Protein AF-A0A3A4R0H9-F1 (afdb_monomer)

Foldseek 3Di:
DVCPVVVVVVVCCVVCCCCPPPVPVVVVVVVCVVVDDPVVVVVVVVVVVVVVVVVVVVVVVVD

Mean predicted aligned error: 5.43 Å

Structure (mmCIF, N/CA/C/O backbone):
data_AF-A0A3A4R0H9-F1
#
_entry.id   AF-A0A3A4R0H9-F1
#
loop_
_atom_site.group_PDB
_atom_site.id
_atom_site.type_symbol
_atom_site.label_atom_id
_atom_site.label_alt_id
_atom_site.label_comp_id
_atom_site.label_asym_id
_atom_site.label_entity_id
_atom_site.label_seq_id
_atom_site.pdbx_PDB_ins_code
_atom_site.Cartn_x
_atom_site.Cartn_y
_atom_site.Cartn_z
_atom_site.occupancy
_atom_site.B_iso_or_equiv
_atom_site.auth_seq_id
_atom_site.auth_comp_id
_atom_site.auth_asym_id
_atom_site.auth_atom_id
_atom_site.pdbx_PDB_model_num
ATOM 1 N N . MET A 1 1 ? -14.523 7.051 17.269 1.00 57.53 1 MET A N 1
ATOM 2 C CA . MET A 1 1 ? -13.164 7.614 17.475 1.00 57.53 1 MET A CA 1
ATOM 3 C C . MET A 1 1 ? -12.122 6.606 17.957 1.00 57.53 1 MET A C 1
ATOM 5 O O . MET A 1 1 ? -10.988 6.720 17.515 1.00 57.53 1 MET A O 1
ATOM 9 N N . ARG A 1 2 ? -12.460 5.606 18.793 1.00 63.75 2 ARG A N 1
ATOM 10 C CA . ARG A 1 2 ? -11.476 4.628 19.315 1.00 63.75 2 ARG A CA 1
ATOM 11 C C . ARG A 1 2 ? -10.677 3.863 18.247 1.00 63.75 2 ARG A C 1
ATOM 13 O O . ARG A 1 2 ? -9.517 3.572 18.487 1.00 63.75 2 ARG A O 1
ATOM 20 N N . TYR A 1 3 ? -11.258 3.591 17.077 1.00 76.38 3 TYR A N 1
ATOM 21 C CA . TYR A 1 3 ? -10.600 2.815 16.014 1.00 76.38 3 TYR A CA 1
ATOM 22 C C . TYR A 1 3 ? -9.963 3.656 14.904 1.00 76.38 3 TYR A C 1
ATOM 24 O O . TYR A 1 3 ? -9.269 3.106 14.057 1.00 76.38 3 TYR A O 1
ATOM 32 N N . PHE A 1 4 ? -10.163 4.979 14.896 1.00 79.62 4 PHE A N 1
ATOM 33 C CA . PHE A 1 4 ? -9.697 5.827 13.794 1.00 79.62 4 PHE A CA 1
ATOM 34 C C . PHE A 1 4 ? -8.172 5.774 13.647 1.00 79.62 4 PHE A C 1
ATOM 36 O O . PHE A 1 4 ? -7.665 5.508 12.563 1.00 79.62 4 PHE A O 1
ATOM 43 N N . LEU A 1 5 ? -7.446 5.932 14.759 1.00 80.38 5 LEU A N 1
ATOM 44 C CA . LEU A 1 5 ? -5.984 5.837 14.775 1.00 80.38 5 LEU A CA 1
ATOM 45 C C . LEU A 1 5 ? -5.480 4.433 14.416 1.00 80.38 5 LEU A C 1
ATOM 47 O O . LEU A 1 5 ? -4.468 4.309 13.735 1.00 80.38 5 LEU A O 1
ATOM 51 N N . SER A 1 6 ? -6.181 3.378 14.840 1.00 85.75 6 SER A N 1
ATOM 52 C CA . SER A 1 6 ? -5.801 1.994 14.532 1.00 85.75 6 SER A CA 1
ATOM 53 C C . SER A 1 6 ? -5.969 1.668 13.049 1.00 85.75 6 SER A C 1
ATOM 55 O O . SER A 1 6 ? -5.075 1.074 12.454 1.00 85.75 6 SER A O 1
ATOM 57 N N . VAL A 1 7 ? -7.080 2.087 12.436 1.00 87.88 7 VAL A N 1
ATOM 58 C CA . VAL A 1 7 ? -7.317 1.908 10.996 1.00 87.88 7 VAL A CA 1
ATOM 59 C C . VAL A 1 7 ? -6.331 2.747 10.187 1.00 87.88 7 VAL A C 1
ATOM 61 O O . VAL A 1 7 ? -5.752 2.240 9.231 1.00 87.88 7 VAL A O 1
ATOM 64 N N . LEU A 1 8 ? -6.068 3.990 10.606 1.00 85.81 8 LEU A N 1
ATOM 65 C CA . LEU A 1 8 ? -5.057 4.840 9.976 1.00 85.81 8 LEU A CA 1
ATOM 66 C C . LEU A 1 8 ? -3.664 4.187 10.033 1.00 85.81 8 LEU A C 1
ATOM 68 O O . LEU A 1 8 ? -2.968 4.129 9.022 1.00 85.81 8 LEU A O 1
ATOM 72 N N . GLY A 1 9 ? -3.278 3.643 11.191 1.00 89.06 9 GLY A N 1
ATOM 73 C CA . GLY A 1 9 ? -2.012 2.927 11.359 1.00 89.06 9 GLY A CA 1
ATOM 74 C C . GLY A 1 9 ? -1.919 1.671 10.491 1.00 89.06 9 GLY A C 1
ATOM 75 O O . GLY A 1 9 ? -0.889 1.435 9.865 1.00 89.06 9 GLY A O 1
ATOM 76 N N . LEU A 1 10 ? -3.004 0.897 10.392 1.00 91.25 10 LEU A N 1
ATOM 77 C CA . LEU A 1 10 ? -3.059 -0.281 9.527 1.00 91.25 10 LEU A CA 1
ATOM 78 C C . LEU A 1 10 ? -2.904 0.092 8.047 1.00 91.25 10 LEU A C 1
ATOM 80 O O . LEU A 1 10 ? -2.135 -0.559 7.344 1.00 91.25 10 LEU A O 1
ATOM 84 N N . VAL A 1 11 ? -3.579 1.151 7.588 1.00 91.56 11 VAL A N 1
ATOM 85 C CA . VAL A 1 11 ? -3.450 1.647 6.207 1.00 91.56 11 VAL A CA 1
ATOM 86 C C . VAL A 1 11 ? -2.007 2.054 5.913 1.00 91.56 11 VAL A C 1
ATOM 88 O O . VAL A 1 11 ? -1.479 1.661 4.880 1.00 91.56 11 VAL A O 1
ATOM 91 N N . LEU A 1 12 ? -1.328 2.748 6.833 1.00 91.62 12 LEU A N 1
ATOM 92 C CA . LEU A 1 12 ? 0.084 3.113 6.659 1.00 91.62 12 LEU A CA 1
ATOM 93 C C . LEU A 1 12 ? 1.012 1.892 6.581 1.00 91.62 12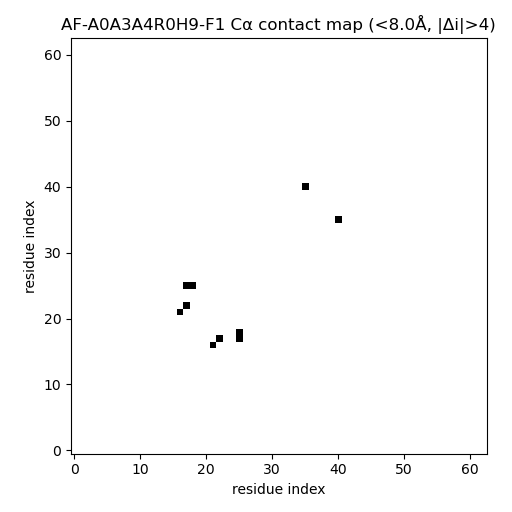 LEU A C 1
ATOM 95 O O . LEU A 1 12 ? 1.943 1.891 5.779 1.00 91.62 12 LEU A O 1
ATOM 99 N N . ILE A 1 13 ? 0.768 0.850 7.383 1.00 94.25 13 ILE A N 1
ATOM 100 C CA . ILE A 1 13 ? 1.547 -0.397 7.314 1.00 94.25 13 ILE A CA 1
ATOM 101 C C . ILE A 1 13 ? 1.313 -1.099 5.975 1.00 94.25 13 ILE A C 1
ATOM 103 O O . ILE A 1 13 ? 2.279 -1.495 5.326 1.00 94.25 13 ILE A O 1
ATOM 107 N N . ILE A 1 14 ? 0.053 -1.244 5.555 1.00 92.75 14 ILE A N 1
ATOM 108 C CA . ILE A 1 14 ? -0.301 -1.918 4.299 1.00 92.75 14 ILE A CA 1
ATOM 109 C C . ILE A 1 14 ? 0.276 -1.160 3.103 1.00 92.75 14 ILE A C 1
ATOM 111 O O . ILE A 1 14 ? 0.892 -1.784 2.244 1.00 92.75 14 ILE A O 1
ATOM 115 N N . GLU A 1 15 ? 0.138 0.165 3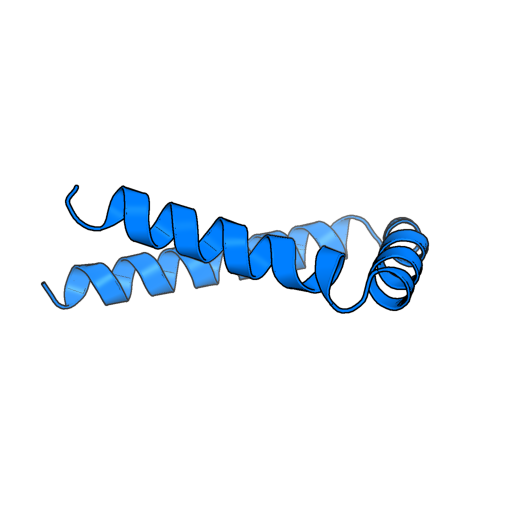.072 1.00 90.12 15 GLU A N 1
ATOM 116 C CA . GLU A 1 15 ? 0.719 1.005 2.024 1.00 90.12 15 GLU A CA 1
ATOM 117 C C . GLU A 1 15 ? 2.248 0.952 2.046 1.00 90.12 15 GLU A C 1
ATOM 119 O O . GLU A 1 15 ? 2.857 0.854 0.992 1.00 90.12 15 GLU A O 1
ATOM 124 N N . GLY A 1 16 ? 2.891 0.950 3.219 1.00 90.69 16 GLY A N 1
ATOM 125 C CA . GLY A 1 16 ? 4.352 0.902 3.358 1.00 90.69 16 GLY A CA 1
ATOM 126 C C . GLY A 1 16 ? 4.990 -0.446 2.996 1.00 90.69 16 GLY A C 1
ATOM 127 O O . GLY A 1 16 ? 6.149 -0.496 2.574 1.00 90.69 16 GLY A O 1
ATOM 128 N N . LEU A 1 17 ? 4.251 -1.548 3.137 1.00 93.56 17 LEU A N 1
ATOM 129 C CA . LEU A 1 17 ? 4.776 -2.907 2.992 1.00 93.56 17 LEU A CA 1
ATOM 130 C C . LEU A 1 17 ? 5.298 -3.223 1.577 1.00 93.56 17 LEU A C 1
ATOM 132 O O . LEU A 1 17 ? 6.400 -3.764 1.484 1.00 93.56 17 LEU A O 1
ATOM 136 N N . PRO A 1 18 ? 4.617 -2.860 0.472 1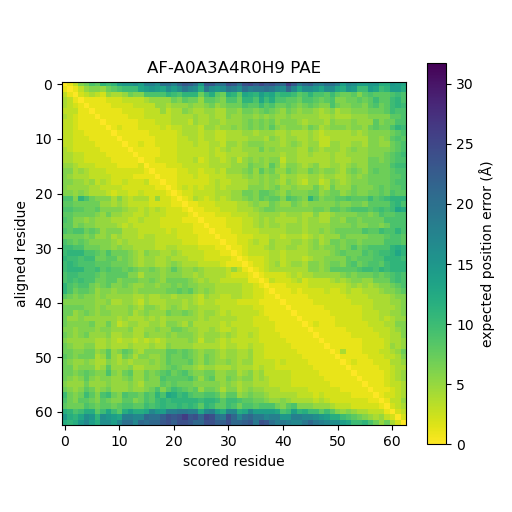.00 89.06 18 PRO A N 1
ATOM 137 C CA . PRO A 1 18 ? 5.161 -2.989 -0.880 1.00 89.06 18 PRO A CA 1
ATOM 138 C C . PRO A 1 18 ? 6.500 -2.268 -1.073 1.00 89.06 18 PRO A C 1
ATOM 140 O O . PR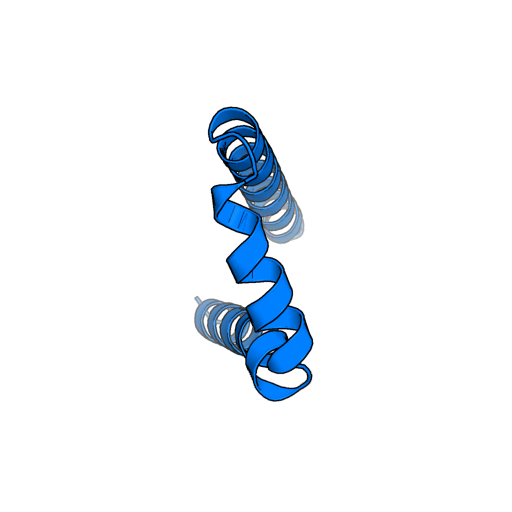O A 1 18 ? 7.405 -2.827 -1.696 1.00 89.06 18 PRO A O 1
ATOM 143 N N . TYR A 1 19 ? 6.644 -1.060 -0.511 1.00 87.81 19 TYR A N 1
ATOM 144 C CA . TYR A 1 19 ? 7.882 -0.279 -0.602 1.00 87.81 19 TYR A CA 1
ATOM 145 C C . TYR A 1 19 ? 9.029 -0.935 0.171 1.00 87.81 19 TYR A C 1
ATOM 147 O O . TYR A 1 19 ? 10.164 -0.924 -0.303 1.00 87.81 19 TYR A O 1
ATOM 155 N N . PHE A 1 20 ? 8.739 -1.509 1.342 1.00 92.50 20 PHE A N 1
ATOM 156 C CA . PHE A 1 20 ? 9.741 -2.139 2.201 1.00 92.50 20 PHE A CA 1
ATOM 157 C C . PHE A 1 20 ? 10.125 -3.551 1.736 1.00 92.50 20 PHE A C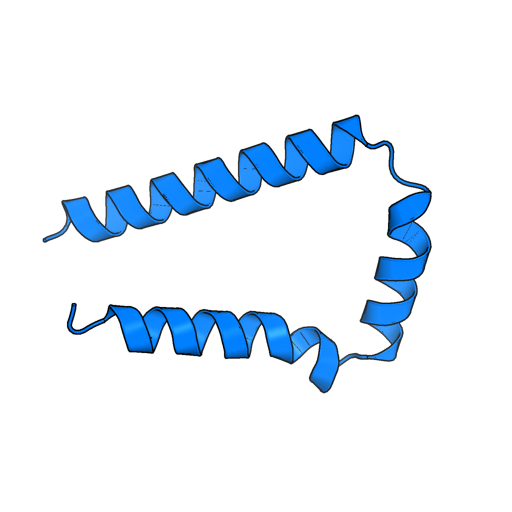 1
ATOM 159 O O . PHE A 1 20 ? 11.307 -3.871 1.636 1.00 92.50 20 PHE A O 1
ATOM 166 N N . ALA A 1 21 ? 9.139 -4.399 1.438 1.00 93.31 21 ALA A N 1
ATOM 167 C CA . ALA A 1 21 ? 9.360 -5.810 1.130 1.00 93.31 21 ALA A CA 1
ATOM 168 C C . ALA A 1 21 ? 9.814 -6.048 -0.320 1.00 93.31 21 ALA A C 1
ATOM 170 O O . ALA A 1 21 ? 10.604 -6.957 -0.572 1.00 93.31 21 ALA A O 1
ATOM 171 N N . PHE A 1 22 ? 9.328 -5.253 -1.285 1.00 92.50 22 PHE A N 1
ATOM 172 C CA . PHE A 1 22 ? 9.592 -5.478 -2.713 1.00 92.50 22 PHE A CA 1
ATOM 173 C C . PHE A 1 22 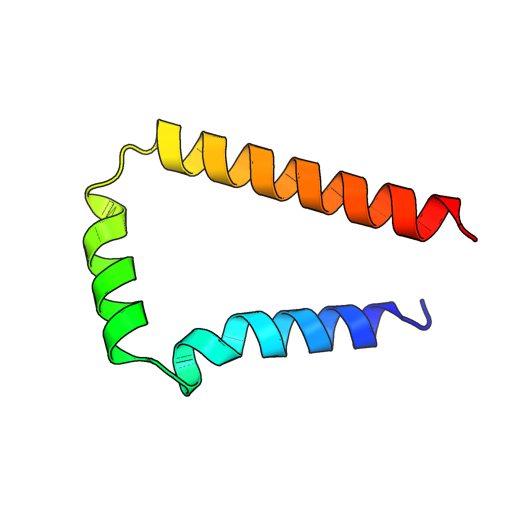? 9.852 -4.175 -3.496 1.00 92.50 22 PHE A C 1
ATOM 175 O O . PHE A 1 22 ? 9.152 -3.897 -4.480 1.00 92.50 22 PHE A O 1
ATOM 182 N N . PRO A 1 23 ? 10.893 -3.397 -3.135 1.00 89.81 23 PRO A N 1
ATOM 183 C CA . PRO A 1 23 ? 11.163 -2.090 -3.738 1.00 89.81 23 PRO A CA 1
ATOM 184 C C . PRO A 1 23 ? 11.384 -2.154 -5.258 1.00 89.81 23 PRO A C 1
ATOM 186 O O . PRO A 1 23 ? 10.874 -1.303 -5.988 1.00 89.81 23 PRO A O 1
ATOM 189 N N . ASP A 1 24 ? 12.087 -3.169 -5.769 1.00 90.75 24 ASP A N 1
ATOM 190 C CA . ASP A 1 24 ? 12.356 -3.322 -7.208 1.00 90.75 24 ASP A CA 1
ATOM 191 C C . ASP A 1 24 ? 11.095 -3.582 -8.038 1.00 90.75 24 ASP A C 1
ATOM 193 O O . ASP A 1 24 ? 10.903 -2.991 -9.105 1.00 90.75 24 ASP A O 1
ATOM 197 N N . LYS A 1 25 ? 10.199 -4.448 -7.545 1.00 88.44 25 LYS A N 1
ATOM 198 C CA . LYS A 1 25 ? 8.931 -4.742 -8.232 1.00 88.44 25 LYS A CA 1
ATOM 199 C C . LYS A 1 25 ? 8.032 -3.511 -8.234 1.00 88.44 25 LYS A C 1
ATOM 201 O O . LYS A 1 25 ? 7.426 -3.207 -9.260 1.00 88.44 25 LYS A O 1
ATOM 206 N N . PHE A 1 26 ? 7.989 -2.794 -7.112 1.00 89.25 26 PHE A N 1
ATOM 207 C CA . PHE A 1 26 ? 7.172 -1.597 -6.970 1.00 89.25 26 PHE A CA 1
ATOM 208 C C . PHE A 1 26 ? 7.655 -0.463 -7.883 1.00 89.25 26 PHE A C 1
ATOM 210 O O . PHE A 1 26 ? 6.858 0.113 -8.621 1.00 89.25 26 PHE A O 1
ATOM 217 N N . LYS A 1 27 ? 8.970 -0.211 -7.937 1.00 88.56 27 LYS A N 1
ATOM 218 C CA . LYS A 1 27 ? 9.560 0.754 -8.880 1.00 88.56 27 LYS A CA 1
ATOM 219 C C . LYS A 1 27 ? 9.227 0.407 -10.328 1.00 88.56 27 LYS A C 1
ATOM 221 O O . LYS A 1 27 ? 8.770 1.274 -11.067 1.00 88.56 27 LYS A O 1
ATOM 226 N N . LYS A 1 28 ? 9.386 -0.862 -10.721 1.00 90.56 28 LYS A N 1
ATOM 227 C CA . LYS A 1 28 ? 9.052 -1.317 -12.078 1.00 90.56 28 LYS A CA 1
ATOM 228 C C . LYS A 1 28 ? 7.567 -1.131 -12.398 1.00 90.56 28 LYS A C 1
ATOM 230 O O . LYS A 1 28 ? 7.247 -0.758 -13.518 1.00 90.56 28 LYS A O 1
ATOM 235 N N . MET A 1 29 ? 6.678 -1.368 -11.434 1.00 86.69 29 MET A N 1
ATOM 236 C CA . MET A 1 29 ? 5.240 -1.133 -11.588 1.00 86.69 29 MET A CA 1
ATOM 237 C C . MET A 1 29 ? 4.932 0.355 -11.790 1.00 86.69 29 MET A C 1
ATOM 239 O O . MET A 1 29 ? 4.219 0.701 -12.728 1.00 86.69 29 MET A O 1
ATOM 243 N N . ILE A 1 30 ? 5.528 1.237 -10.981 1.00 88.62 30 ILE A N 1
ATOM 244 C CA . ILE A 1 30 ? 5.351 2.688 -11.126 1.00 88.62 30 ILE A CA 1
ATOM 245 C C . ILE A 1 30 ? 5.882 3.196 -12.464 1.00 88.62 30 ILE A C 1
ATOM 247 O O . ILE A 1 30 ? 5.228 4.019 -13.092 1.00 88.62 30 ILE A O 1
ATOM 251 N N . SER A 1 31 ? 7.010 2.684 -12.958 1.00 90.44 31 SER A N 1
ATOM 252 C CA . SER A 1 31 ? 7.530 3.083 -14.273 1.00 90.44 31 SER A CA 1
ATOM 253 C C . SER A 1 31 ? 6.591 2.743 -15.437 1.00 90.44 31 SER A C 1
ATOM 255 O O . SER A 1 31 ? 6.720 3.349 -16.494 1.00 90.44 31 SER A O 1
ATOM 257 N N . ARG A 1 32 ? 5.655 1.801 -15.252 1.00 87.25 32 ARG A N 1
ATOM 258 C CA . ARG A 1 32 ? 4.629 1.431 -16.242 1.00 87.25 32 ARG A CA 1
ATOM 259 C C . ARG A 1 32 ? 3.328 2.224 -16.094 1.00 87.25 32 ARG A C 1
ATOM 261 O O . ARG A 1 32 ? 2.535 2.232 -17.027 1.00 87.25 32 ARG A O 1
ATOM 268 N N . LEU A 1 33 ? 3.097 2.897 -14.961 1.00 87.12 33 LEU A N 1
ATOM 269 C CA . LEU A 1 33 ? 1.885 3.700 -14.733 1.00 87.12 33 LEU A CA 1
ATOM 270 C C . LEU A 1 33 ? 1.659 4.805 -15.782 1.00 87.12 33 LEU A C 1
ATOM 272 O O . LEU A 1 33 ? 0.511 4.957 -16.188 1.00 87.12 33 LEU A O 1
ATOM 276 N N . PRO A 1 34 ? 2.684 5.538 -16.267 1.00 88.25 34 PRO A N 1
ATOM 277 C CA . PRO A 1 34 ? 2.494 6.568 -17.291 1.00 88.25 34 PRO A CA 1
ATOM 278 C C . PRO A 1 34 ? 2.036 6.017 -18.646 1.00 88.25 34 PRO A C 1
ATOM 280 O O . PRO A 1 34 ? 1.508 6.762 -19.462 1.00 88.25 34 PRO A O 1
ATOM 283 N N . GLU A 1 35 ? 2.260 4.725 -18.907 1.00 90.69 35 GLU A N 1
ATOM 284 C CA . GLU A 1 35 ? 1.826 4.062 -20.142 1.00 90.69 35 GLU A CA 1
ATOM 285 C C . GLU A 1 35 ? 0.334 3.681 -20.087 1.00 90.69 35 GLU A C 1
ATOM 287 O O . GLU A 1 35 ? -0.266 3.352 -21.111 1.00 90.69 35 GLU A O 1
ATOM 292 N N . VAL A 1 36 ? -0.282 3.716 -18.899 1.00 88.56 36 VAL A N 1
ATOM 293 C CA . VAL A 1 36 ? -1.693 3.379 -18.715 1.00 88.56 36 VAL A CA 1
ATOM 294 C C . VAL A 1 36 ? -2.557 4.623 -18.968 1.00 88.56 36 VAL A C 1
ATOM 296 O O . VAL A 1 36 ? -2.299 5.671 -18.381 1.00 88.56 36 VAL A O 1
ATOM 299 N N . PRO A 1 37 ? -3.620 4.532 -19.789 1.00 91.62 37 PRO A N 1
ATOM 300 C CA . PRO A 1 37 ? -4.487 5.673 -20.066 1.00 91.62 37 PRO A CA 1
ATOM 301 C C . PRO A 1 37 ? -5.139 6.248 -18.800 1.00 91.62 37 PRO A C 1
ATOM 303 O O . PRO A 1 37 ? -5.683 5.499 -17.982 1.00 91.62 37 PRO A O 1
ATOM 306 N N . ASP A 1 38 ? -5.205 7.579 -18.698 1.00 92.50 38 ASP A N 1
ATOM 307 C CA . ASP A 1 38 ? -5.794 8.288 -17.548 1.00 92.50 38 ASP A CA 1
ATOM 308 C C . ASP A 1 38 ? -7.225 7.840 -17.221 1.00 92.50 38 ASP A C 1
ATOM 310 O O . ASP A 1 38 ? -7.615 7.764 -16.056 1.00 92.50 38 ASP A O 1
ATOM 314 N N . ASN A 1 39 ? -8.021 7.508 -18.242 1.00 93.31 39 ASN A N 1
ATOM 315 C CA . ASN A 1 39 ? -9.392 7.029 -18.055 1.00 93.31 39 ASN A CA 1
ATOM 316 C C . ASN A 1 39 ? -9.446 5.697 -17.298 1.00 93.31 39 ASN A C 1
ATOM 318 O O . ASN A 1 39 ? -10.341 5.497 -16.478 1.00 93.31 39 ASN A O 1
ATOM 322 N N . VAL A 1 40 ? -8.479 4.808 -17.537 1.00 92.12 40 VAL A N 1
ATOM 323 C CA . VAL A 1 40 ? -8.389 3.517 -16.847 1.00 92.12 40 VAL A CA 1
ATOM 324 C C . VAL A 1 40 ? -7.968 3.737 -15.396 1.00 92.12 40 VAL A C 1
ATOM 326 O O . VAL A 1 40 ? -8.605 3.187 -14.499 1.00 92.12 40 VAL A O 1
ATOM 329 N N . LEU A 1 41 ? -6.972 4.598 -15.148 1.00 92.06 41 LEU A N 1
ATOM 330 C CA . LEU A 1 41 ? -6.557 4.968 -13.788 1.00 92.06 41 LEU A CA 1
ATOM 331 C C . LEU A 1 41 ? -7.708 5.593 -12.993 1.00 92.06 41 LEU A C 1
ATOM 333 O O . LEU A 1 41 ? -7.947 5.217 -11.846 1.00 92.06 41 LEU A O 1
ATOM 337 N N . ARG A 1 42 ? -8.453 6.519 -13.608 1.00 93.56 42 ARG A N 1
ATOM 338 C CA . ARG A 1 42 ? -9.611 7.170 -12.981 1.00 93.56 42 ARG A CA 1
ATOM 339 C C . ARG A 1 42 ? -10.728 6.186 -12.673 1.00 93.56 42 ARG A C 1
ATOM 341 O O . ARG A 1 42 ? -11.283 6.239 -11.580 1.00 93.56 42 ARG A O 1
ATOM 348 N N . PHE A 1 43 ? -11.051 5.290 -13.603 1.00 95.81 43 PHE A N 1
ATOM 349 C CA . PHE A 1 43 ? -12.084 4.281 -13.385 1.00 95.81 43 PHE A CA 1
ATOM 350 C C . PHE A 1 43 ? -11.688 3.299 -12.279 1.00 95.81 43 PHE A C 1
ATOM 352 O O . PHE A 1 43 ? -12.489 3.009 -11.392 1.00 95.81 43 PHE A O 1
ATOM 359 N N . PHE A 1 44 ? -10.429 2.857 -12.275 1.00 93.75 44 PHE A N 1
ATOM 360 C CA . PHE A 1 44 ? -9.897 1.999 -11.222 1.00 93.75 44 PHE A CA 1
ATOM 361 C C . PHE A 1 44 ? -9.940 2.694 -9.855 1.00 93.75 44 PHE A C 1
ATOM 363 O O . PHE A 1 44 ? -10.433 2.119 -8.886 1.00 93.75 44 PHE A O 1
ATOM 370 N N . GLY A 1 45 ? -9.509 3.958 -9.787 1.00 92.50 45 GLY A N 1
ATOM 371 C CA . GLY A 1 45 ? -9.604 4.773 -8.575 1.00 92.50 45 GLY A CA 1
ATOM 372 C C . GLY A 1 45 ? -11.048 4.970 -8.109 1.00 92.50 45 GLY A C 1
ATOM 373 O O . GLY A 1 45 ? -11.330 4.863 -6.919 1.00 92.50 45 GLY A O 1
ATOM 374 N N . PHE A 1 46 ? -11.985 5.188 -9.034 1.00 96.31 46 PHE A N 1
ATOM 375 C CA . PHE A 1 46 ? -13.406 5.320 -8.717 1.00 96.31 46 PHE A CA 1
ATOM 376 C C . PHE A 1 46 ? -13.987 4.038 -8.114 1.00 96.31 46 PHE A C 1
ATOM 378 O O . PHE A 1 46 ? -14.650 4.095 -7.077 1.00 96.31 46 PHE A O 1
ATOM 385 N N . ILE A 1 47 ? -13.687 2.878 -8.706 1.00 96.81 47 ILE A N 1
ATOM 386 C CA . ILE A 1 47 ? -14.093 1.578 -8.156 1.00 96.81 47 ILE A CA 1
ATOM 387 C C . ILE A 1 47 ? -13.470 1.363 -6.775 1.00 96.81 47 ILE A C 1
ATOM 389 O O . ILE A 1 47 ? -14.181 0.983 -5.847 1.00 96.81 47 ILE A O 1
ATOM 393 N N . ALA A 1 48 ? -12.173 1.636 -6.612 1.00 93.50 48 ALA A N 1
ATOM 394 C CA . ALA A 1 48 ? -11.480 1.474 -5.336 1.00 93.50 48 ALA A CA 1
ATOM 395 C C . ALA A 1 48 ? -12.101 2.346 -4.230 1.00 93.50 48 ALA A C 1
ATOM 397 O O . ALA A 1 48 ? -12.361 1.854 -3.131 1.00 93.50 48 ALA A O 1
ATOM 398 N N . MET A 1 49 ? -12.416 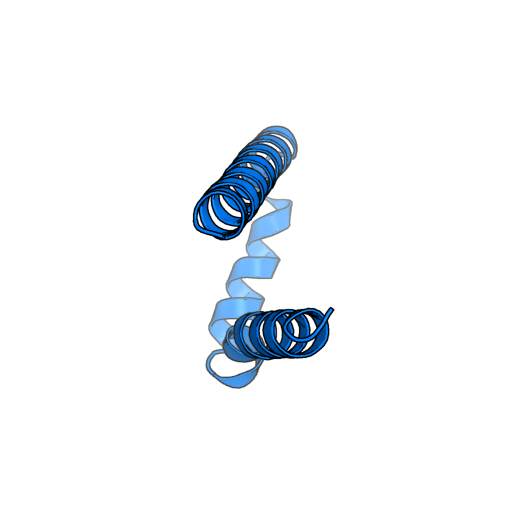3.611 -4.534 1.00 94.50 49 MET A N 1
ATOM 399 C CA . MET A 1 49 ? -13.135 4.498 -3.613 1.00 94.50 49 MET A CA 1
ATOM 400 C C . MET A 1 49 ? -14.534 3.967 -3.281 1.00 94.50 49 MET A C 1
ATOM 402 O O . MET A 1 49 ? -14.922 3.972 -2.114 1.00 94.50 49 MET A O 1
ATOM 406 N N . GLY A 1 50 ? -15.279 3.484 -4.280 1.00 96.38 50 GLY A N 1
ATOM 407 C CA . GLY A 1 50 ? -16.614 2.912 -4.090 1.00 96.38 50 GLY A CA 1
ATOM 408 C C . GLY A 1 50 ? -16.603 1.672 -3.193 1.00 96.38 50 GLY A C 1
ATOM 409 O O . GLY A 1 50 ? -17.409 1.574 -2.269 1.00 96.38 50 GLY A O 1
ATOM 410 N N . ILE A 1 51 ? -15.648 0.764 -3.406 1.00 94.38 51 ILE A N 1
ATOM 411 C CA . ILE A 1 51 ? -15.440 -0.410 -2.548 1.00 94.38 51 ILE A CA 1
ATOM 412 C C . ILE A 1 51 ? -15.060 0.034 -1.133 1.00 94.38 51 ILE A C 1
ATOM 414 O O . ILE A 1 51 ? -15.651 -0.452 -0.172 1.00 94.38 51 ILE A O 1
ATOM 418 N N . GLY A 1 52 ? -14.133 0.985 -0.984 1.00 88.94 52 GLY A N 1
ATOM 419 C CA . GLY A 1 52 ? -13.744 1.516 0.326 1.00 88.94 52 GLY A CA 1
ATOM 420 C C . GLY A 1 52 ? -14.931 2.099 1.099 1.00 88.94 52 GLY A C 1
ATOM 421 O O . GLY A 1 52 ? -15.128 1.781 2.271 1.00 88.94 52 GLY A O 1
ATOM 422 N N . LEU A 1 53 ? -15.780 2.879 0.426 1.00 92.00 53 LEU A N 1
ATOM 423 C CA . LEU A 1 53 ? -17.036 3.396 0.979 1.00 92.00 53 LEU A CA 1
ATOM 424 C C . LEU A 1 53 ? -17.993 2.277 1.399 1.00 92.00 53 LEU A C 1
ATOM 426 O O . LEU A 1 53 ? -18.591 2.357 2.471 1.00 92.00 53 LEU A O 1
ATOM 430 N N . LEU A 1 54 ? -18.117 1.229 0.585 1.00 91.19 54 LEU A N 1
ATOM 431 C CA . LEU A 1 54 ? -18.982 0.087 0.866 1.00 91.19 54 LEU A CA 1
ATOM 432 C C . LEU A 1 54 ? -18.491 -0.709 2.087 1.00 91.19 54 LEU A C 1
ATOM 434 O O . LEU A 1 54 ? -19.296 -1.066 2.944 1.00 91.19 54 LEU A O 1
ATOM 438 N N . PHE A 1 55 ? -17.178 -0.903 2.228 1.00 86.56 55 PHE A N 1
ATOM 439 C CA . PHE A 1 55 ? -16.569 -1.507 3.419 1.00 86.56 55 PHE A CA 1
ATOM 440 C C . PHE A 1 55 ? -16.816 -0.674 4.679 1.00 86.56 55 PHE A C 1
ATOM 442 O O . PHE A 1 55 ? -17.198 -1.226 5.709 1.00 86.56 55 PHE A O 1
ATOM 449 N N . ILE A 1 56 ? -16.649 0.651 4.599 1.00 86.25 56 ILE A N 1
ATOM 450 C CA . ILE A 1 56 ? -16.945 1.556 5.720 1.00 86.25 56 ILE A CA 1
ATOM 451 C C . ILE A 1 56 ? -18.430 1.477 6.088 1.00 86.25 56 ILE A C 1
ATOM 453 O O . ILE A 1 56 ? -18.767 1.419 7.270 1.00 86.25 56 ILE 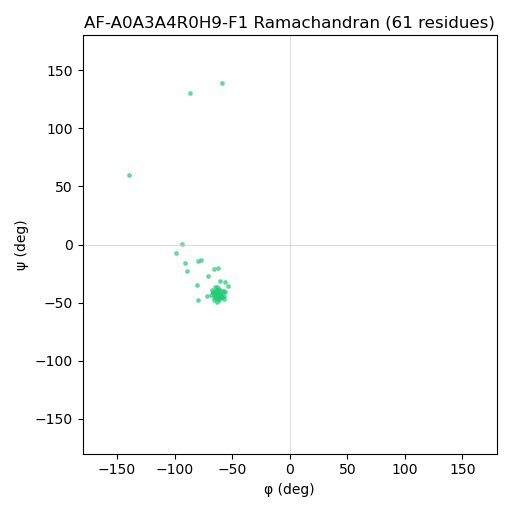A O 1
ATOM 457 N N . TYR A 1 57 ? -19.318 1.450 5.092 1.00 88.25 57 TYR A N 1
ATOM 458 C CA . TYR A 1 57 ? -20.756 1.349 5.311 1.00 88.25 57 TYR A CA 1
ATOM 459 C C . TYR A 1 57 ? -21.139 0.033 5.997 1.00 88.25 57 TYR A C 1
ATOM 461 O O . TYR A 1 57 ? -21.814 0.075 7.020 1.00 88.25 57 TYR A O 1
ATOM 469 N N . ILE A 1 58 ? -20.659 -1.113 5.500 1.00 87.38 58 ILE A N 1
ATOM 470 C CA . ILE A 1 58 ? -20.912 -2.428 6.115 1.00 87.38 58 ILE A CA 1
ATOM 471 C C . ILE A 1 58 ? -20.330 -2.486 7.530 1.00 87.38 58 ILE A C 1
ATOM 473 O O . ILE A 1 58 ? -21.016 -2.912 8.455 1.00 87.38 58 ILE A O 1
ATOM 477 N N . SER A 1 59 ? -19.092 -2.018 7.718 1.00 81.44 59 SER A N 1
ATOM 478 C CA . SER A 1 59 ? -18.444 -1.989 9.032 1.00 81.44 59 SER A CA 1
ATOM 479 C C . SER A 1 59 ? -19.210 -1.138 10.042 1.00 81.44 59 SER A C 1
ATOM 481 O O . SER A 1 59 ? -19.151 -1.438 11.228 1.00 81.44 59 SER A O 1
ATOM 483 N N . ARG A 1 60 ? -19.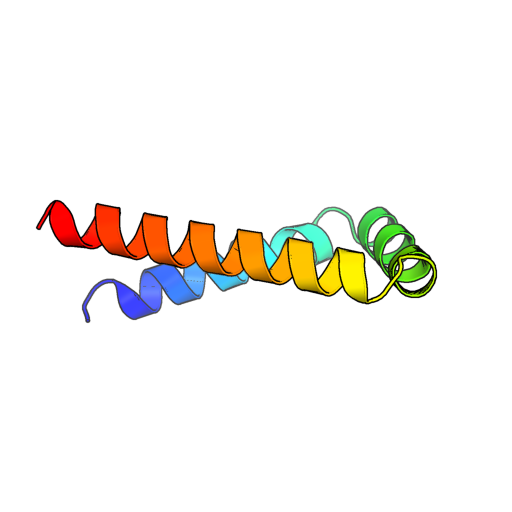893 -0.080 9.591 1.00 78.38 60 ARG A N 1
ATOM 484 C CA . ARG A 1 60 ? -20.691 0.799 10.453 1.00 78.38 60 ARG A CA 1
ATOM 485 C C . ARG A 1 60 ? -22.141 0.335 10.613 1.00 78.38 60 ARG A C 1
ATOM 487 O O . ARG A 1 60 ? -22.773 0.717 11.581 1.00 78.38 60 ARG A O 1
ATOM 494 N N . ALA A 1 61 ? -22.674 -0.451 9.679 1.00 75.06 61 ALA A N 1
ATOM 495 C CA . ALA A 1 61 ? -24.031 -0.999 9.748 1.00 75.06 61 ALA A CA 1
ATOM 496 C C . ALA A 1 61 ? -24.156 -2.200 10.707 1.00 75.06 61 ALA A C 1
ATOM 498 O O . ALA A 1 61 ? -25.270 -2.617 11.010 1.00 75.06 61 ALA A O 1
ATOM 499 N N . GLY A 1 62 ? -23.029 -2.777 11.137 1.00 61.53 62 GLY A N 1
ATOM 500 C CA . GLY A 1 62 ? -22.967 -3.849 12.135 1.00 61.53 62 GLY A CA 1
ATOM 501 C C . GLY A 1 62 ? -22.759 -3.384 13.584 1.00 61.53 62 GLY A C 1
ATOM 502 O O . GLY A 1 62 ? -22.667 -4.243 14.458 1.00 61.53 62 GLY A O 1
ATOM 503 N N . GLU A 1 63 ? -22.658 -2.071 13.830 1.00 52.19 63 GLU A N 1
ATOM 504 C CA . GLU A 1 63 ? -22.777 -1.440 15.162 1.00 52.19 63 GLU A CA 1
ATOM 505 C C . GLU A 1 63 ? -24.215 -0.954 15.387 1.00 52.19 63 GLU A C 1
ATOM 507 O O . GLU A 1 63 ? -24.695 -1.077 16.536 1.00 52.19 63 GLU A O 1
#

Secondary structure (DSSP, 8-state):
-TTHHHHHHHHHHHHHHHHHH-HHHHHHHHHHGGGS-HHHHHHHHHHHHHHHHHHHHHHHHT-

Nearest PDB structures (foldseek):
  6zkr-assembly1_w  TM=4.229E-01  e=8.017E+00  Ovis aries

Solvent-accessible surface area (backbone atoms only — not comparable to full-atom values): 3689 Å² total; per-residue (Å²): 116,91,56,53,65,56,53,53,50,49,51,52,50,63,65,46,41,52,59,71,79,38,45,69,62,48,52,56,52,56,73,48,49,83,79,50,58,69,69,58,56,49,51,51,50,51,51,52,51,51,50,52,50,49,53,54,49,55,67,58,71,75,109

Radius of gyration: 15.34 Å; Cα contacts (8 Å, |Δi|>4): 5; chains: 1; bounding box: 36×14×40 Å

Sequence (63 aa):
MRYFLSVLGLVLIIEGLPYFAFPDKFKKMISRLPEVPDNVLRFFGFIAMGIGLLFIYISRAGE

pLDDT: mean 87.63, std 8.84, range [52.19, 96.81]